Protein AF-A0A919TYB8-F1 (afdb_monomer_lite)

Secondary structure (DSSP, 8-state):
-HHHHHHHHHHHHHHHHHHTGGGG---S--HHHHHHTTTEEE-TTS-EEEE--GGGG----TTTTSTTGGGS-TT---HHHHHHHHHHHHHHHHHHHHHHHHHHHHTS---

InterPro domains:
  IPR025937 PDGLE domain [PF13190] (4-107)

Foldseek 3Di:
DVPVVVVVVVLVVQLCCQQPVVVVDDPDDDPVRVQQCPQFDADPVRDTPDGDGNVVVDDDDPCCVPCCPPCFGPPDPPRSRGNSVSSNVVSVVVCCVVVVVVVVVVPDDDD

Sequence (111 aa):
MKRKWFWFAGLFVALVLAGVVSNFASSSPDGLDAAARQGCTFNADDEITGGTCMAQQEKGHQLGGSPLADYGIKGIDNPYLSTGLAGVAGVLLTFAIGGGLFWVARRRTPA

pLDDT: mean 90.13, std 6.76, range [59.09, 97.94]

Structure (mmCIF, N/CA/C/O backbone):
data_AF-A0A919TYB8-F1
#
_entry.id   AF-A0A919TYB8-F1
#
loop_
_atom_site.group_PDB
_atom_site.id
_atom_site.type_symbol
_atom_site.label_atom_id
_atom_site.label_alt_id
_atom_site.label_comp_id
_atom_site.label_asym_id
_atom_site.label_entity_id
_atom_site.label_seq_id
_atom_site.pdbx_PDB_ins_code
_atom_site.Cartn_x
_atom_site.Cartn_y
_atom_site.Cartn_z
_atom_site.occupancy
_atom_site.B_iso_or_equiv
_atom_site.auth_seq_id
_atom_site.auth_comp_id
_atom_site.auth_asym_id
_atom_site.auth_atom_id
_atom_site.pdbx_PDB_model_num
ATOM 1 N N . MET A 1 1 ? -18.320 15.531 22.982 1.00 59.09 1 MET A N 1
ATOM 2 C CA . MET A 1 1 ? -18.308 15.552 21.498 1.00 59.09 1 MET A CA 1
ATOM 3 C C . MET A 1 1 ? -16.903 15.523 20.879 1.00 59.09 1 MET A C 1
ATOM 5 O O . MET A 1 1 ? -16.741 14.865 19.862 1.00 59.09 1 MET A O 1
ATOM 9 N N . LYS A 1 2 ? -15.863 16.105 21.504 1.00 74.12 2 LYS A N 1
ATOM 10 C CA . LYS A 1 2 ? -14.503 16.175 20.919 1.00 74.12 2 LYS A CA 1
ATOM 11 C C . LYS A 1 2 ? -13.782 14.827 20.693 1.00 74.12 2 LYS A C 1
ATOM 13 O O . LYS A 1 2 ? -13.091 14.675 19.697 1.00 74.12 2 LYS A O 1
ATOM 18 N N . ARG A 1 3 ? -13.980 13.818 21.5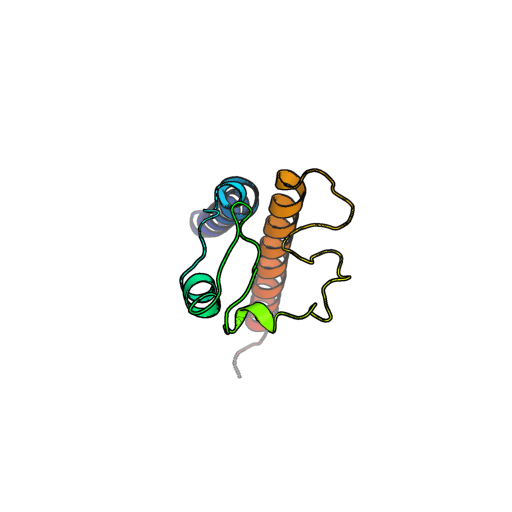59 1.00 80.81 3 ARG A N 1
ATOM 19 C CA . ARG A 1 3 ? -13.302 12.505 21.422 1.00 80.81 3 ARG A CA 1
ATOM 20 C C . ARG A 1 3 ? -13.785 11.667 20.236 1.00 80.81 3 ARG A C 1
ATOM 22 O O . ARG A 1 3 ? -12.960 11.091 19.548 1.00 80.81 3 ARG A O 1
ATOM 29 N N . LYS A 1 4 ? -15.100 11.588 19.990 1.00 85.81 4 LYS A N 1
ATOM 30 C CA . LYS A 1 4 ? -15.641 10.824 18.846 1.00 85.81 4 LYS A CA 1
ATOM 31 C C . LYS A 1 4 ? -15.251 11.472 17.517 1.00 85.81 4 LYS A C 1
ATOM 33 O O . LYS A 1 4 ? -14.888 10.768 16.587 1.00 85.81 4 LYS A O 1
ATOM 38 N N . TRP A 1 5 ? -15.263 12.805 17.472 1.00 92.88 5 TRP A N 1
ATOM 39 C CA . TRP A 1 5 ? -14.840 13.572 16.303 1.00 92.88 5 TRP A CA 1
ATOM 40 C C . TRP A 1 5 ? -13.406 13.253 15.875 1.00 92.88 5 TRP A C 1
ATOM 42 O O . TRP A 1 5 ? -13.170 13.040 14.696 1.00 92.88 5 TRP A O 1
ATOM 52 N N . PHE A 1 6 ? -12.469 13.155 16.823 1.00 92.00 6 PHE A N 1
ATOM 53 C CA . PHE A 1 6 ? -11.078 12.804 16.521 1.00 92.00 6 PHE A CA 1
ATOM 54 C C . PHE A 1 6 ? -10.956 11.460 15.786 1.00 92.00 6 PHE A C 1
ATOM 56 O O . PHE A 1 6 ? -10.270 11.377 14.773 1.00 92.00 6 PHE A O 1
ATOM 63 N N . TRP A 1 7 ? -11.677 10.432 16.246 1.00 91.69 7 TRP A N 1
ATOM 64 C CA . TRP A 1 7 ? -11.677 9.116 15.601 1.00 91.69 7 TRP A CA 1
ATOM 65 C C . TRP A 1 7 ? -12.265 9.154 14.191 1.00 91.69 7 TRP A C 1
ATOM 67 O O . TRP A 1 7 ? -11.673 8.593 13.275 1.00 91.69 7 TRP A O 1
ATOM 77 N N . PHE A 1 8 ? -13.398 9.835 14.001 1.00 94.00 8 PHE A N 1
ATOM 78 C CA . PHE A 1 8 ? -14.015 9.949 12.678 1.00 94.00 8 PHE A CA 1
ATOM 79 C C . PHE A 1 8 ? -13.175 10.784 11.713 1.00 94.00 8 PHE A C 1
ATOM 81 O O . PHE A 1 8 ? -13.034 10.401 10.558 1.00 94.00 8 PHE A O 1
ATOM 88 N N . ALA A 1 9 ? -12.579 11.882 12.180 1.00 95.75 9 ALA A N 1
ATOM 89 C CA . ALA A 1 9 ? -11.691 12.708 11.372 1.00 95.75 9 ALA A CA 1
ATOM 90 C C . ALA A 1 9 ? -10.430 11.933 10.962 1.00 95.75 9 ALA A C 1
ATOM 92 O O . ALA A 1 9 ? -10.071 11.937 9.790 1.00 95.75 9 ALA A O 1
ATOM 93 N N . GLY A 1 10 ? -9.797 11.216 11.898 1.00 95.00 10 GLY A N 1
ATOM 94 C CA . GLY A 1 10 ? -8.635 10.377 11.603 1.00 95.00 10 GLY A CA 1
ATOM 95 C C . GLY A 1 10 ? -8.955 9.250 10.619 1.00 95.00 10 GLY A C 1
ATOM 96 O O . GLY A 1 10 ? -8.218 9.058 9.656 1.00 95.00 10 GLY A O 1
ATOM 97 N N . LEU A 1 11 ? -10.084 8.555 10.809 1.00 96.38 11 LEU A N 1
ATOM 98 C CA . LEU A 1 11 ? -10.546 7.530 9.868 1.00 96.38 11 LEU A CA 1
ATOM 99 C C . LEU A 1 11 ? -10.821 8.127 8.484 1.00 96.38 11 LEU A C 1
ATOM 101 O O . LEU A 1 11 ? -10.407 7.554 7.484 1.00 96.38 11 LEU A O 1
ATOM 105 N N . PHE A 1 12 ? -11.483 9.282 8.415 1.00 97.38 12 PHE A N 1
ATOM 106 C CA . PHE A 1 12 ? -11.758 9.951 7.147 1.00 97.38 12 PHE A CA 1
ATOM 107 C C . PHE A 1 12 ? -10.466 10.315 6.406 1.00 97.38 12 PHE A C 1
ATOM 109 O O . PHE A 1 12 ? -10.331 9.994 5.229 1.00 97.38 12 PHE A O 1
ATOM 116 N N . VAL A 1 13 ? -9.488 10.907 7.100 1.00 97.81 13 VAL A N 1
ATOM 117 C CA . VAL A 1 13 ? -8.172 11.212 6.516 1.00 97.81 13 VAL A CA 1
ATOM 118 C C . VAL A 1 13 ? -7.487 9.939 6.017 1.00 97.81 13 VAL A C 1
ATOM 120 O O . VAL A 1 13 ? -6.989 9.925 4.896 1.00 97.81 13 VAL A O 1
ATOM 123 N N . ALA A 1 14 ? -7.510 8.854 6.796 1.00 97.38 14 ALA A N 1
ATOM 124 C CA . ALA A 1 14 ? -6.934 7.577 6.382 1.00 97.38 14 ALA A CA 1
ATOM 125 C C . ALA A 1 14 ? -7.604 7.015 5.115 1.00 97.38 14 ALA A C 1
ATOM 127 O O . ALA A 1 14 ? -6.909 6.548 4.217 1.00 97.38 14 ALA A O 1
ATOM 128 N N . LEU A 1 15 ? -8.933 7.104 5.009 1.00 97.56 15 LEU A N 1
ATOM 129 C CA . LEU A 1 15 ? -9.678 6.666 3.825 1.00 97.56 15 LEU A CA 1
ATOM 130 C C . LEU A 1 15 ? -9.349 7.508 2.588 1.00 97.56 15 LEU A C 1
ATOM 132 O O . LEU A 1 15 ? -9.179 6.951 1.507 1.00 97.56 15 LEU A O 1
ATOM 136 N N . VAL A 1 16 ? -9.220 8.830 2.735 1.00 97.44 16 VAL A N 1
ATOM 137 C CA . VAL A 1 16 ? -8.825 9.718 1.630 1.00 97.44 16 VAL A CA 1
ATOM 138 C C . VAL A 1 16 ? -7.399 9.413 1.170 1.00 97.44 16 VAL A C 1
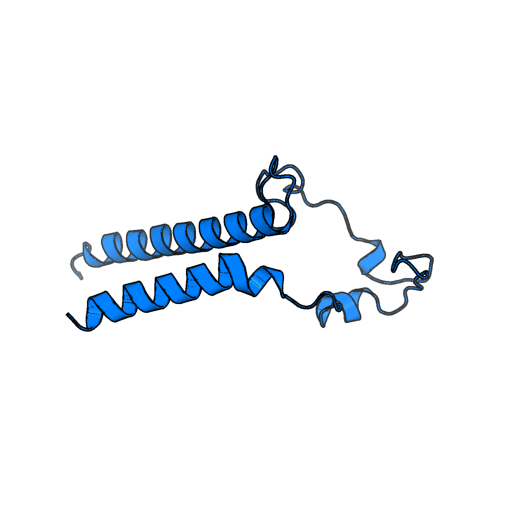ATOM 140 O O . VAL A 1 16 ? -7.147 9.317 -0.031 1.00 97.44 16 VAL A O 1
ATOM 143 N N . LEU A 1 17 ? -6.471 9.213 2.109 1.00 96.75 17 LEU A N 1
ATOM 144 C CA . LEU A 1 17 ? -5.094 8.853 1.780 1.00 96.75 17 LEU A CA 1
ATOM 145 C C . LEU A 1 17 ? -5.022 7.502 1.056 1.00 96.75 17 LEU A C 1
ATOM 147 O O . LEU A 1 17 ? -4.373 7.404 0.020 1.00 96.75 17 LEU A O 1
ATOM 151 N N . ALA A 1 18 ? -5.722 6.487 1.567 1.00 95.31 18 ALA A N 1
ATOM 152 C CA . ALA A 1 18 ? -5.696 5.137 1.013 1.00 95.31 18 ALA A CA 1
ATOM 153 C C . ALA A 1 18 ? -6.428 5.012 -0.331 1.00 95.31 18 ALA A C 1
ATOM 155 O O . ALA A 1 18 ? -5.968 4.277 -1.199 1.00 95.31 18 ALA A O 1
ATOM 156 N N . GLY A 1 19 ? -7.558 5.703 -0.500 1.00 94.00 19 GLY A N 1
ATOM 157 C CA . GLY A 1 19 ? -8.395 5.587 -1.694 1.00 94.00 19 GLY A CA 1
ATOM 158 C C . GLY A 1 19 ? -8.018 6.535 -2.830 1.00 94.00 19 GLY A C 1
ATOM 159 O O . GLY A 1 19 ? -8.254 6.213 -3.991 1.00 94.00 19 GLY A O 1
ATOM 160 N N . VAL A 1 20 ? -7.462 7.708 -2.513 1.00 94.31 20 VAL A N 1
ATOM 161 C CA . VAL A 1 20 ? -7.227 8.774 -3.500 1.00 94.31 20 VAL A CA 1
ATOM 162 C C . VAL A 1 20 ? -5.750 9.115 -3.607 1.00 94.31 20 VAL A C 1
ATOM 164 O O . VAL A 1 20 ? -5.188 9.012 -4.690 1.00 94.31 20 VAL A O 1
ATOM 167 N N . VAL A 1 21 ? -5.114 9.518 -2.504 1.00 94.38 21 VAL A N 1
ATOM 168 C CA . VAL A 1 21 ? -3.743 10.060 -2.547 1.00 94.38 21 VAL A CA 1
ATOM 169 C C . VAL A 1 21 ? -2.714 8.990 -2.922 1.00 94.38 21 VAL A C 1
ATOM 171 O O . VAL A 1 21 ? -1.753 9.292 -3.622 1.00 94.38 21 VAL A O 1
ATOM 174 N N . SER A 1 22 ? -2.945 7.737 -2.529 1.00 91.88 22 SER A N 1
ATOM 175 C CA . SER A 1 22 ? -2.114 6.574 -2.875 1.00 91.88 22 SER A CA 1
ATOM 176 C C . SER A 1 22 ? -1.914 6.379 -4.382 1.00 91.88 22 SER A C 1
ATOM 178 O O . SER A 1 22 ? -0.842 5.955 -4.799 1.00 91.88 22 SER A O 1
ATOM 180 N N . ASN A 1 23 ? -2.896 6.750 -5.207 1.00 90.00 23 ASN A N 1
ATOM 181 C CA . ASN A 1 23 ? -2.809 6.657 -6.667 1.00 90.00 23 ASN A CA 1
ATOM 182 C C . ASN A 1 23 ? -1.754 7.587 -7.284 1.00 90.00 23 ASN A C 1
ATOM 184 O O . ASN A 1 23 ? -1.393 7.422 -8.445 1.00 90.00 23 ASN A O 1
ATOM 188 N N . PHE A 1 24 ? -1.272 8.563 -6.514 1.00 92.00 24 PHE A N 1
ATOM 189 C CA . PHE A 1 24 ? -0.215 9.492 -6.904 1.00 92.00 24 PHE A CA 1
ATOM 190 C C . PHE A 1 24 ? 1.134 9.134 -6.264 1.00 92.00 24 PHE A C 1
ATOM 192 O O . PHE A 1 24 ? 2.028 9.979 -6.199 1.00 92.00 24 PHE A O 1
ATOM 199 N N . ALA A 1 25 ? 1.283 7.908 -5.749 1.00 88.62 25 ALA A N 1
ATOM 200 C CA . ALA A 1 25 ? 2.565 7.413 -5.266 1.00 88.62 25 ALA A CA 1
ATOM 201 C C . ALA A 1 25 ? 3.612 7.412 -6.394 1.00 88.62 25 ALA A C 1
ATOM 203 O O . ALA A 1 25 ? 3.288 7.213 -7.565 1.00 88.62 25 ALA A O 1
ATOM 204 N N . SER A 1 26 ? 4.873 7.666 -6.031 1.00 89.12 26 SER A N 1
ATOM 205 C CA . SER A 1 26 ? 5.973 7.721 -6.996 1.00 89.12 26 SER A CA 1
ATOM 206 C C . SER A 1 26 ? 6.162 6.372 -7.685 1.00 89.12 26 SER A C 1
ATOM 208 O O . SER A 1 26 ? 6.176 5.341 -7.020 1.00 89.12 26 SER A O 1
ATOM 210 N N . SER A 1 27 ? 6.378 6.397 -8.998 1.00 86.00 27 SER A N 1
ATOM 211 C CA . SER A 1 27 ? 6.749 5.221 -9.792 1.00 86.00 27 SER A CA 1
ATOM 212 C C . SER A 1 27 ? 8.255 4.936 -9.783 1.00 86.00 27 SER A C 1
ATOM 214 O O . SER A 1 27 ? 8.703 3.990 -10.421 1.00 86.00 27 SER A O 1
ATOM 216 N N . SER A 1 28 ? 9.060 5.775 -9.123 1.00 89.06 28 SER A N 1
ATOM 217 C CA . SER A 1 28 ? 10.503 5.553 -8.992 1.00 89.06 28 SER A CA 1
ATOM 218 C C . SER A 1 28 ? 10.796 4.359 -8.076 1.00 89.06 28 SER A C 1
ATOM 220 O O . SER A 1 28 ? 10.131 4.259 -7.041 1.00 89.06 28 SER A O 1
ATOM 222 N N . PRO A 1 29 ? 11.827 3.542 -8.365 1.00 89.19 29 PRO A N 1
ATOM 223 C CA . PRO A 1 29 ? 12.222 2.446 -7.488 1.00 89.19 29 PRO A CA 1
ATOM 224 C C . PRO A 1 29 ? 12.540 2.979 -6.092 1.00 89.19 29 PRO A C 1
ATOM 226 O O . PRO A 1 29 ? 13.214 4.005 -5.937 1.00 89.19 29 PRO A O 1
ATOM 229 N N . ASP A 1 30 ? 12.025 2.293 -5.079 1.00 91.25 30 ASP A N 1
ATOM 230 C CA . ASP A 1 30 ? 12.322 2.627 -3.697 1.00 91.25 30 ASP A CA 1
ATOM 231 C C . ASP A 1 30 ? 13.748 2.178 -3.320 1.00 91.25 30 ASP A C 1
ATOM 233 O O . ASP A 1 30 ? 14.513 1.664 -4.140 1.00 91.25 30 ASP A O 1
ATOM 237 N N . GLY A 1 31 ? 14.155 2.407 -2.070 1.00 93.69 31 GLY A N 1
ATOM 238 C CA . GLY A 1 31 ? 15.505 2.042 -1.635 1.00 93.69 31 GLY A CA 1
ATOM 239 C C . GLY A 1 31 ? 15.780 0.536 -1.700 1.00 93.69 31 GLY A C 1
ATOM 240 O O . GLY A 1 31 ? 16.924 0.140 -1.935 1.00 93.69 31 GLY A O 1
ATOM 241 N N . LEU A 1 32 ? 14.752 -0.295 -1.502 1.00 92.00 32 LEU A N 1
ATOM 242 C CA . LEU A 1 32 ? 14.885 -1.745 -1.547 1.00 92.00 32 LEU A CA 1
ATOM 243 C C . LEU A 1 32 ? 14.994 -2.224 -2.994 1.00 92.00 32 LEU A C 1
ATOM 245 O O . LEU A 1 32 ? 15.921 -2.967 -3.306 1.00 92.00 32 LEU A O 1
ATOM 249 N N . ASP A 1 33 ? 14.120 -1.747 -3.874 1.00 90.38 33 ASP A N 1
ATOM 250 C CA . ASP A 1 33 ? 14.138 -2.050 -5.302 1.00 90.38 33 ASP A CA 1
ATOM 251 C C . ASP A 1 33 ? 15.436 -1.568 -5.944 1.00 90.38 33 ASP A C 1
ATOM 253 O O . ASP A 1 33 ? 16.087 -2.312 -6.679 1.00 90.38 33 ASP A O 1
ATOM 257 N N . ALA A 1 34 ? 15.882 -0.352 -5.617 1.00 92.50 34 ALA A N 1
ATOM 258 C CA . ALA A 1 34 ? 17.147 0.176 -6.108 1.00 92.50 34 ALA A CA 1
ATOM 259 C C . ALA A 1 34 ? 18.327 -0.715 -5.695 1.00 92.50 34 ALA A C 1
ATOM 261 O O . ALA A 1 34 ? 19.184 -1.006 -6.528 1.00 92.50 34 ALA A O 1
ATOM 262 N N . ALA A 1 35 ? 18.364 -1.184 -4.442 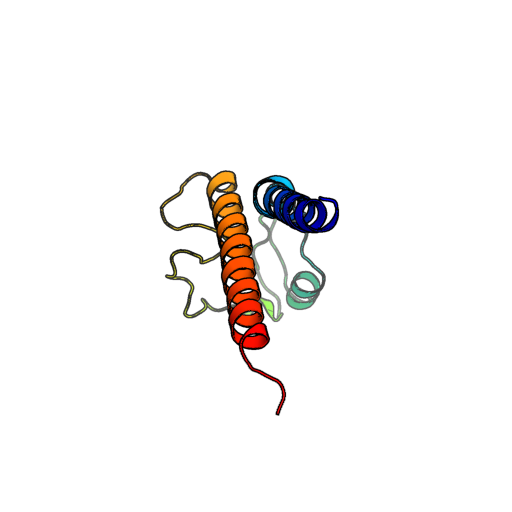1.00 94.44 35 ALA A N 1
ATOM 263 C CA . ALA A 1 35 ? 19.386 -2.115 -3.970 1.00 94.44 35 ALA A CA 1
ATOM 264 C C . ALA A 1 35 ? 19.268 -3.495 -4.641 1.00 94.44 35 ALA A C 1
ATOM 266 O O . ALA A 1 35 ? 20.277 -4.065 -5.053 1.00 94.44 35 ALA A O 1
ATOM 267 N N . ALA A 1 36 ? 18.049 -4.013 -4.811 1.00 93.81 36 ALA A N 1
ATOM 268 C CA . ALA A 1 36 ? 17.790 -5.308 -5.439 1.00 93.81 36 ALA A CA 1
ATOM 269 C C . ALA A 1 36 ? 18.195 -5.342 -6.922 1.00 93.81 36 ALA A C 1
ATOM 271 O O . ALA A 1 36 ? 18.586 -6.396 -7.433 1.00 93.81 36 ALA A O 1
ATOM 272 N N . ARG A 1 37 ? 18.137 -4.187 -7.595 1.00 93.25 37 ARG A N 1
ATOM 273 C CA . ARG A 1 37 ? 18.520 -3.988 -8.998 1.00 93.25 37 ARG A CA 1
ATOM 274 C C . ARG A 1 37 ? 20.017 -3.718 -9.209 1.00 93.25 37 ARG A C 1
ATOM 276 O O . ARG A 1 37 ? 20.474 -3.719 -10.353 1.00 93.25 37 ARG A O 1
ATOM 283 N N . GLN A 1 38 ? 20.810 -3.511 -8.151 1.00 93.56 38 GLN A N 1
ATOM 284 C CA . GLN A 1 38 ? 22.255 -3.277 -8.285 1.00 93.56 38 GLN A CA 1
ATOM 285 C C . GLN A 1 38 ? 22.956 -4.468 -8.949 1.00 93.56 38 GLN A C 1
ATOM 287 O O . GLN A 1 38 ? 22.837 -5.603 -8.496 1.00 93.56 38 GLN A O 1
ATOM 292 N N . GLY A 1 39 ? 23.716 -4.199 -10.015 1.00 90.44 39 GLY A N 1
ATOM 293 C CA . GLY A 1 39 ? 24.426 -5.228 -10.784 1.00 90.44 39 GLY A CA 1
ATOM 294 C C . GLY A 1 39 ? 23.626 -5.832 -11.943 1.00 90.44 39 GLY A C 1
ATOM 295 O O . GLY A 1 39 ? 24.175 -6.658 -12.671 1.00 90.44 39 GLY A O 1
ATOM 296 N N . CYS A 1 40 ? 22.371 -5.412 -12.147 1.00 93.88 40 CYS A N 1
ATOM 297 C CA . CYS A 1 40 ? 21.584 -5.739 -13.336 1.00 93.88 40 CYS A CA 1
ATOM 298 C C . CYS A 1 40 ? 21.691 -4.662 -14.420 1.00 93.88 40 CYS A C 1
ATOM 300 O O . CYS A 1 40 ? 21.928 -3.487 -14.137 1.00 93.88 40 CYS A O 1
ATOM 302 N N . THR A 1 41 ? 21.500 -5.076 -15.671 1.00 91.62 41 THR A N 1
ATOM 303 C CA . THR A 1 41 ? 21.372 -4.177 -16.822 1.00 91.62 41 THR A CA 1
ATOM 304 C C . THR A 1 41 ? 19.918 -4.128 -17.273 1.00 91.62 41 THR A C 1
ATOM 306 O O . THR A 1 41 ? 19.265 -5.169 -17.349 1.00 91.62 41 THR A O 1
ATOM 309 N N . PHE A 1 42 ? 19.423 -2.935 -17.595 1.00 91.56 42 PHE A N 1
ATOM 310 C CA . PHE A 1 42 ? 18.030 -2.695 -17.982 1.00 91.56 42 PHE A CA 1
ATOM 311 C C . PHE A 1 42 ? 17.942 -2.189 -19.426 1.00 91.56 42 PHE A C 1
ATOM 313 O O . PHE A 1 42 ? 18.876 -1.543 -19.908 1.00 91.56 42 PHE A O 1
ATOM 320 N N . ASN A 1 43 ? 16.853 -2.508 -20.128 1.00 90.56 43 ASN A N 1
ATOM 321 C CA . ASN A 1 43 ? 16.530 -1.892 -21.422 1.00 90.56 43 ASN A CA 1
ATOM 322 C C . ASN A 1 43 ? 15.810 -0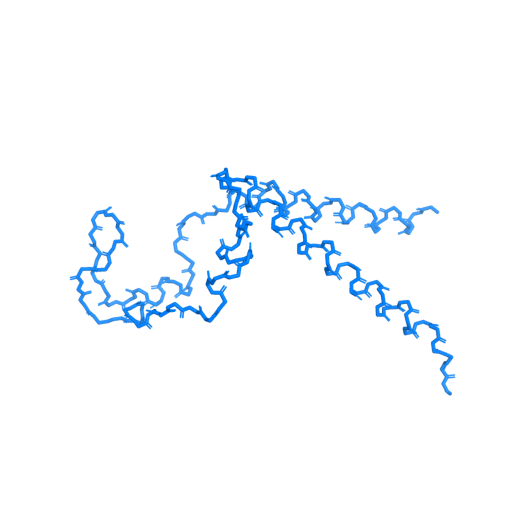.538 -21.231 1.00 90.56 43 ASN A C 1
ATOM 324 O O . ASN A 1 43 ? 15.694 -0.028 -20.118 1.00 90.56 43 ASN A O 1
ATOM 328 N N . ALA A 1 44 ? 15.340 0.061 -22.330 1.00 88.44 44 ALA A N 1
ATOM 329 C CA . ALA A 1 44 ? 14.568 1.306 -22.296 1.00 88.44 44 ALA A CA 1
ATOM 330 C C . ALA A 1 44 ? 13.190 1.159 -21.616 1.00 88.44 44 ALA A C 1
ATOM 332 O O . ALA A 1 44 ? 12.624 2.162 -21.191 1.00 88.44 44 ALA A O 1
ATOM 333 N N . ASP A 1 45 ? 12.694 -0.075 -21.496 1.00 85.81 45 ASP A N 1
ATOM 334 C CA . ASP A 1 45 ? 11.400 -0.436 -20.907 1.00 85.81 45 ASP A CA 1
ATOM 335 C C . ASP A 1 45 ? 11.530 -0.927 -19.448 1.00 85.81 45 ASP A C 1
ATOM 337 O O . ASP A 1 45 ? 10.568 -1.423 -18.869 1.00 85.81 45 ASP A O 1
ATOM 341 N N . ASP A 1 46 ? 12.712 -0.761 -18.839 1.00 85.94 46 ASP A N 1
ATOM 342 C CA . ASP A 1 46 ? 13.022 -1.109 -17.444 1.00 85.94 46 ASP A CA 1
ATOM 343 C C . ASP A 1 46 ? 12.980 -2.624 -17.126 1.00 85.94 46 ASP A C 1
ATOM 345 O O . ASP A 1 46 ? 12.865 -3.044 -15.973 1.00 85.94 46 ASP A O 1
ATOM 349 N N . GLU A 1 47 ? 13.149 -3.467 -18.149 1.00 87.38 47 GLU A N 1
ATOM 350 C CA . GLU A 1 47 ? 13.269 -4.921 -18.017 1.00 87.38 47 GLU A CA 1
ATOM 351 C C . GLU A 1 47 ? 14.732 -5.366 -17.884 1.00 87.38 47 GLU A C 1
ATOM 353 O O . GLU A 1 47 ? 15.638 -4.830 -18.531 1.00 87.38 47 GLU A O 1
ATOM 358 N N . ILE A 1 48 ? 14.968 -6.403 -17.075 1.00 89.56 48 ILE A N 1
ATOM 359 C CA . ILE A 1 48 ? 16.307 -6.956 -16.837 1.00 89.56 48 ILE A CA 1
ATOM 360 C C . ILE A 1 48 ? 16.793 -7.708 -18.085 1.00 89.56 48 ILE A C 1
ATOM 362 O O . ILE A 1 48 ? 16.267 -8.759 -18.442 1.00 89.56 48 ILE A O 1
ATOM 366 N N . THR A 1 49 ? 17.856 -7.206 -18.712 1.00 89.88 49 THR A N 1
ATOM 367 C CA . THR A 1 49 ? 18.482 -7.792 -19.915 1.00 89.88 49 THR A CA 1
ATOM 368 C C . THR A 1 49 ? 19.755 -8.584 -19.626 1.00 89.88 49 THR A C 1
ATOM 370 O O . THR A 1 49 ? 20.255 -9.294 -20.498 1.00 89.88 49 THR A O 1
ATOM 373 N N . GLY A 1 50 ? 20.305 -8.471 -18.417 1.00 88.12 50 GLY A N 1
ATOM 374 C CA . GLY A 1 50 ? 21.570 -9.102 -18.058 1.00 88.12 50 GLY A CA 1
ATOM 375 C C . GLY A 1 50 ? 22.091 -8.682 -16.687 1.00 88.12 50 GLY A C 1
ATOM 376 O O . GLY A 1 50 ? 21.390 -8.050 -15.894 1.00 88.12 50 GLY A O 1
ATOM 377 N N . GLY A 1 51 ? 23.340 -9.058 -16.408 1.00 89.81 51 GLY A N 1
ATOM 378 C CA . GLY A 1 51 ? 24.000 -8.829 -15.122 1.00 89.81 51 GLY A CA 1
ATOM 379 C C . GLY A 1 51 ? 23.690 -9.902 -14.077 1.00 89.81 51 GLY A C 1
ATOM 380 O O . GLY A 1 51 ? 23.130 -10.950 -14.392 1.00 89.81 51 GLY A O 1
ATOM 381 N N . THR A 1 52 ? 24.084 -9.644 -12.832 1.00 90.44 52 THR A N 1
ATOM 382 C CA . THR A 1 52 ? 23.804 -10.508 -11.676 1.00 90.44 52 THR A CA 1
ATOM 383 C C . THR A 1 52 ? 23.301 -9.635 -10.536 1.00 90.44 52 THR A C 1
ATOM 385 O O . THR A 1 52 ? 24.077 -8.869 -9.964 1.00 90.44 52 THR A O 1
ATOM 388 N N . CYS A 1 53 ? 22.014 -9.738 -10.210 1.00 92.38 53 CYS A N 1
ATOM 389 C CA . CYS A 1 53 ? 21.399 -9.001 -9.107 1.00 92.38 53 CYS A CA 1
ATOM 390 C C . CYS A 1 53 ? 20.292 -9.820 -8.432 1.00 92.38 53 CYS A C 1
ATOM 392 O O . CYS A 1 53 ? 19.878 -10.864 -8.941 1.00 92.38 53 CYS A O 1
ATOM 394 N N . MET A 1 54 ? 19.796 -9.336 -7.290 1.00 91.19 54 MET A N 1
ATOM 395 C CA . MET A 1 54 ? 18.762 -10.029 -6.513 1.00 91.19 54 MET A CA 1
ATOM 396 C C . MET A 1 54 ? 17.418 -10.075 -7.250 1.00 91.19 54 MET A C 1
ATOM 398 O O . MET A 1 54 ? 16.710 -11.074 -7.159 1.00 91.19 54 MET A O 1
ATOM 402 N N . ALA A 1 55 ? 17.089 -9.033 -8.022 1.00 89.50 55 ALA A N 1
ATOM 403 C CA . ALA A 1 55 ? 15.820 -8.944 -8.745 1.00 89.50 55 ALA A CA 1
ATOM 404 C C . ALA A 1 55 ? 15.610 -10.083 -9.769 1.00 89.50 55 ALA A C 1
ATOM 406 O O . ALA A 1 55 ? 14.478 -10.464 -10.037 1.00 89.50 55 ALA A O 1
ATOM 407 N N . GLN A 1 56 ? 16.675 -10.718 -10.280 1.00 88.94 56 GLN A N 1
ATOM 408 C CA . GLN A 1 56 ? 16.549 -11.883 -11.176 1.00 88.94 56 GLN A CA 1
ATOM 409 C C . GLN A 1 56 ? 15.943 -13.120 -10.503 1.00 88.94 56 GLN A C 1
ATOM 411 O O . GLN A 1 56 ? 15.486 -14.040 -11.179 1.00 88.94 56 GLN A O 1
ATOM 416 N N . GLN A 1 57 ? 15.988 -13.182 -9.174 1.00 87.44 57 GLN A N 1
ATOM 417 C CA . GLN A 1 57 ? 15.455 -14.296 -8.398 1.00 87.44 57 GLN A CA 1
ATOM 418 C C . GLN A 1 57 ? 14.021 -14.049 -7.929 1.00 87.44 57 GLN A C 1
ATOM 420 O O . GLN A 1 57 ? 13.501 -14.857 -7.153 1.00 87.44 57 GLN A O 1
ATOM 425 N N . GLU A 1 58 ? 13.379 -12.973 -8.390 1.00 85.25 58 GLU A N 1
ATOM 426 C CA . GLU A 1 58 ? 11.968 -12.737 -8.128 1.00 85.25 58 GLU A CA 1
ATOM 427 C C . GLU A 1 58 ? 11.136 -13.918 -8.650 1.00 85.25 58 GLU A C 1
ATOM 429 O O . GLU A 1 58 ? 11.306 -14.412 -9.767 1.00 85.25 58 GLU A O 1
ATOM 434 N N . LYS A 1 59 ? 10.253 -14.428 -7.795 1.00 84.12 59 LYS A N 1
ATOM 435 C CA . LYS A 1 59 ? 9.347 -15.531 -8.108 1.00 84.12 59 LYS A CA 1
ATOM 436 C C . LYS A 1 59 ? 7.942 -15.111 -7.741 1.00 84.12 59 LYS A C 1
ATOM 438 O O . LYS A 1 59 ? 7.741 -14.432 -6.736 1.00 84.12 59 LYS A O 1
ATOM 443 N N . GLY A 1 60 ? 6.968 -15.616 -8.492 1.00 82.94 60 GLY A N 1
ATOM 444 C CA . GLY A 1 60 ? 5.566 -15.455 -8.138 1.00 82.94 60 GLY A CA 1
ATOM 445 C C . GLY A 1 60 ? 5.305 -15.926 -6.704 1.00 82.94 60 GLY A C 1
ATOM 446 O O . GLY A 1 60 ? 5.610 -17.062 -6.335 1.00 82.94 60 GLY A O 1
ATOM 447 N N . HIS A 1 61 ? 4.745 -15.043 -5.885 1.00 85.00 61 HIS A N 1
ATOM 448 C CA . HIS A 1 61 ? 4.300 -15.385 -4.539 1.00 85.00 61 HIS A CA 1
ATOM 449 C C . HIS A 1 61 ? 3.055 -16.288 -4.557 1.00 85.00 61 HIS A C 1
ATOM 451 O O . HIS A 1 61 ? 2.224 -16.219 -5.464 1.00 85.00 61 HIS A O 1
ATOM 457 N N . GLN A 1 62 ? 2.880 -17.101 -3.508 1.00 87.38 62 GLN A N 1
ATOM 458 C CA . GLN A 1 62 ? 1.749 -18.038 -3.370 1.00 87.38 62 GLN A CA 1
ATOM 459 C C . GLN A 1 62 ? 0.374 -17.350 -3.388 1.00 87.38 62 GLN A C 1
ATOM 461 O O . GLN A 1 62 ? -0.634 -17.978 -3.698 1.00 87.38 62 GLN A O 1
ATOM 466 N N . LEU A 1 63 ? 0.333 -16.057 -3.062 1.00 86.25 63 LEU A N 1
ATOM 467 C CA . LEU A 1 63 ? -0.883 -15.251 -3.049 1.00 86.25 63 LEU A CA 1
ATOM 468 C C . LEU A 1 63 ? -1.120 -14.491 -4.360 1.00 86.25 63 LEU A C 1
ATOM 470 O O . LEU A 1 63 ? -2.078 -13.734 -4.426 1.00 86.25 63 LEU A O 1
ATOM 474 N N . GLY A 1 64 ? -0.340 -14.726 -5.420 1.00 84.88 64 GLY A N 1
ATOM 475 C CA . GLY A 1 64 ? -0.530 -14.030 -6.703 1.00 84.88 64 GLY A CA 1
ATOM 476 C C . GLY A 1 64 ? -1.866 -14.311 -7.385 1.00 84.88 64 GLY A C 1
ATOM 477 O O . GLY A 1 64 ? -2.342 -13.505 -8.170 1.00 84.88 64 GLY A O 1
ATOM 478 N N . GLY A 1 65 ? -2.525 -15.422 -7.045 1.00 84.38 65 GLY A N 1
ATOM 479 C CA . GLY A 1 65 ? -3.894 -15.704 -7.491 1.00 84.38 65 GLY A CA 1
ATOM 480 C C . GLY A 1 65 ? -4.995 -15.059 -6.637 1.00 84.38 65 GLY A C 1
ATOM 481 O O . GLY A 1 65 ? -6.177 -15.221 -6.955 1.00 84.38 65 GLY A O 1
ATOM 482 N N . SER A 1 66 ? -4.634 -14.387 -5.539 1.00 87.69 66 SER A N 1
ATOM 483 C CA . SER A 1 66 ? -5.567 -13.784 -4.584 1.00 87.69 66 SER A CA 1
ATOM 484 C C . SER A 1 66 ? -6.350 -12.633 -5.218 1.00 87.69 66 SER A C 1
ATOM 486 O O . SER A 1 66 ? -5.808 -11.902 -6.046 1.00 87.69 66 SER A O 1
ATOM 488 N N . PRO A 1 67 ? -7.607 -12.397 -4.800 1.00 87.81 67 PRO A N 1
ATOM 489 C CA . PRO A 1 67 ? -8.363 -11.231 -5.239 1.00 87.81 67 PRO A CA 1
ATOM 490 C C . PRO A 1 67 ? -7.736 -9.891 -4.836 1.00 87.81 67 PRO A C 1
ATOM 492 O O . PRO A 1 67 ? -8.174 -8.888 -5.379 1.00 87.81 67 PRO A O 1
ATOM 495 N N . LEU A 1 68 ? -6.767 -9.874 -3.910 1.00 87.81 68 LEU A N 1
ATOM 496 C CA . LEU A 1 68 ? -6.067 -8.672 -3.435 1.00 87.81 68 LEU A CA 1
ATOM 497 C C . LEU A 1 68 ? -4.566 -8.640 -3.792 1.00 87.81 68 LEU A C 1
ATOM 499 O O . LEU A 1 68 ? -3.787 -7.959 -3.123 1.00 87.81 68 LEU A O 1
ATOM 503 N N . ALA A 1 69 ? -4.138 -9.439 -4.775 1.00 88.25 69 ALA A N 1
ATOM 504 C CA . ALA A 1 69 ? -2.757 -9.418 -5.257 1.00 88.25 69 ALA A CA 1
ATOM 505 C C . ALA A 1 69 ? -2.412 -8.060 -5.894 1.00 88.25 69 ALA A C 1
ATOM 507 O O . ALA A 1 69 ? -3.300 -7.340 -6.354 1.00 88.25 69 ALA A O 1
ATOM 508 N N . ASP A 1 70 ? -1.123 -7.713 -5.886 1.00 86.94 70 ASP A N 1
ATOM 509 C CA . ASP A 1 70 ? -0.583 -6.510 -6.538 1.00 86.94 70 ASP A CA 1
ATOM 510 C C . ASP A 1 70 ? -1.282 -5.204 -6.117 1.00 86.94 70 ASP A C 1
ATOM 512 O O . ASP A 1 70 ? -1.423 -4.266 -6.897 1.00 86.94 70 ASP A O 1
ATOM 516 N N . TYR A 1 71 ? -1.743 -5.151 -4.860 1.00 87.88 71 TYR A N 1
ATOM 517 C CA . TYR A 1 71 ? -2.474 -4.023 -4.270 1.00 87.88 71 TYR A CA 1
ATOM 518 C C . TYR A 1 71 ? -3.801 -3.663 -4.965 1.00 87.88 71 TYR A C 1
ATOM 520 O O . TYR A 1 71 ? -4.356 -2.607 -4.671 1.00 87.88 71 TYR A O 1
ATOM 528 N N . GLY A 1 72 ? -4.340 -4.522 -5.835 1.00 90.12 72 GLY A N 1
ATOM 529 C CA . GLY A 1 72 ? -5.599 -4.300 -6.553 1.00 90.12 72 GLY A CA 1
ATOM 530 C C . GLY A 1 72 ? -6.744 -5.197 -6.083 1.00 90.12 72 GLY A C 1
ATOM 531 O O . GLY A 1 72 ? -6.597 -5.994 -5.167 1.00 90.12 72 GLY A O 1
ATOM 532 N N . ILE A 1 73 ? -7.906 -5.076 -6.726 1.00 91.25 73 ILE A N 1
ATOM 533 C CA . ILE A 1 73 ? -9.041 -5.999 -6.630 1.00 91.25 73 ILE A CA 1
ATOM 534 C C . ILE A 1 73 ? -9.222 -6.710 -7.973 1.00 91.25 73 ILE A C 1
ATOM 536 O O . ILE A 1 73 ? -9.485 -6.085 -9.004 1.00 91.25 73 ILE A O 1
ATOM 540 N N . LYS A 1 74 ? -9.144 -8.042 -7.960 1.00 88.00 74 LYS A N 1
ATOM 541 C CA . LYS A 1 74 ? -9.384 -8.872 -9.146 1.00 88.00 74 LYS A CA 1
ATOM 542 C C . LYS A 1 74 ? -10.782 -8.620 -9.725 1.00 88.00 74 LYS A C 1
ATOM 544 O O . LYS A 1 74 ? -11.780 -8.738 -9.017 1.00 88.00 74 LYS A O 1
ATOM 549 N N . GLY A 1 75 ? -10.842 -8.354 -11.030 1.00 86.50 75 GLY A N 1
ATOM 550 C CA . GLY A 1 75 ? -12.087 -8.089 -11.763 1.00 86.50 75 GLY A CA 1
ATOM 551 C C . GLY A 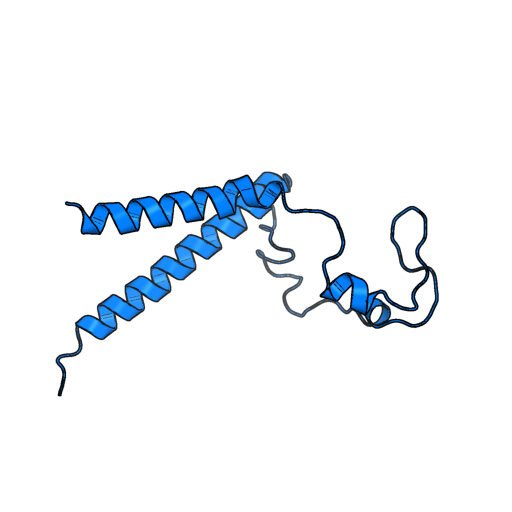1 75 ? -12.459 -6.607 -11.881 1.00 86.50 75 GLY A C 1
ATOM 552 O O . GLY A 1 75 ? -13.527 -6.306 -12.405 1.00 86.50 75 GLY A O 1
ATOM 553 N N . ILE A 1 76 ? -11.604 -5.691 -11.409 1.00 90.06 76 ILE A N 1
ATOM 554 C CA . ILE A 1 76 ? -11.736 -4.250 -11.654 1.00 90.06 76 ILE A CA 1
ATOM 555 C C . ILE A 1 76 ? -10.641 -3.812 -12.627 1.00 90.06 76 ILE A C 1
ATOM 557 O O . ILE A 1 76 ? -9.473 -3.743 -12.252 1.00 90.06 76 ILE A O 1
ATOM 561 N N . ASP A 1 77 ? -11.034 -3.481 -13.858 1.00 89.56 77 ASP A N 1
ATOM 562 C CA . ASP A 1 77 ? -10.094 -3.134 -14.936 1.00 89.56 77 ASP A CA 1
ATOM 563 C C . ASP A 1 77 ? -9.463 -1.746 -14.766 1.00 89.56 77 ASP A C 1
ATOM 565 O O . ASP A 1 77 ? -8.378 -1.486 -15.276 1.00 89.56 77 ASP A O 1
ATOM 569 N N . ASN A 1 78 ? -10.137 -0.831 -14.060 1.00 91.75 78 ASN A N 1
ATOM 570 C CA . ASN A 1 78 ? -9.593 0.497 -13.797 1.00 91.75 78 ASN A CA 1
ATOM 571 C C . ASN A 1 78 ? -8.570 0.416 -12.647 1.00 91.75 78 ASN A C 1
ATOM 573 O O . ASN A 1 78 ? -8.992 0.236 -11.499 1.00 91.75 78 ASN A O 1
ATOM 577 N N . PRO A 1 79 ? -7.261 0.602 -12.911 1.00 88.19 79 PRO A N 1
ATOM 578 C CA . PRO A 1 79 ? -6.217 0.421 -11.904 1.00 88.19 79 PRO A CA 1
ATOM 579 C C . PRO A 1 79 ? -6.374 1.398 -10.736 1.00 88.19 79 PRO A C 1
ATOM 581 O O . PRO A 1 79 ? -6.240 0.999 -9.585 1.00 88.19 79 PRO A O 1
ATOM 584 N N . TYR A 1 80 ? -6.767 2.647 -11.005 1.00 90.25 80 TYR A N 1
ATOM 585 C CA . TYR A 1 80 ? -6.949 3.656 -9.961 1.00 90.25 80 TYR A CA 1
ATOM 586 C C . TYR A 1 80 ? -8.082 3.302 -8.996 1.00 90.25 80 TYR A C 1
ATOM 588 O O . TYR A 1 80 ? -7.980 3.475 -7.779 1.00 90.25 80 TYR A O 1
ATOM 596 N N . LEU A 1 81 ? -9.182 2.787 -9.550 1.00 91.81 81 LEU A N 1
ATOM 597 C CA . LEU A 1 81 ? -10.331 2.363 -8.759 1.00 91.81 81 LEU A CA 1
ATOM 598 C C . LEU A 1 81 ? -10.015 1.077 -7.985 1.00 91.81 81 LEU A C 1
ATOM 600 O O . LEU A 1 81 ? -10.378 0.955 -6.819 1.00 91.81 81 LEU A O 1
ATOM 604 N N . SER A 1 82 ? -9.320 0.143 -8.631 1.00 93.44 82 SER A N 1
ATOM 605 C CA . SER A 1 82 ? -8.908 -1.144 -8.074 1.00 93.44 82 SER A CA 1
ATOM 606 C C . SER A 1 82 ? -8.003 -0.960 -6.850 1.00 93.44 82 SER A C 1
ATOM 608 O O . SER A 1 82 ? -8.349 -1.402 -5.751 1.00 93.44 82 SER A O 1
ATOM 610 N N . THR A 1 83 ? -6.915 -0.201 -7.007 1.00 92.56 83 THR A N 1
ATOM 611 C CA . THR A 1 83 ? -5.958 0.100 -5.934 1.00 92.56 83 THR A CA 1
ATOM 612 C C . THR A 1 83 ? -6.594 0.917 -4.813 1.00 92.56 83 THR A C 1
ATOM 614 O O . THR A 1 83 ? -6.423 0.609 -3.630 1.00 92.56 83 THR A O 1
ATOM 617 N N . GLY A 1 84 ? -7.398 1.927 -5.161 1.00 94.06 84 GLY A N 1
ATOM 618 C CA . GLY A 1 84 ? -8.088 2.750 -4.169 1.00 94.06 84 GLY A CA 1
ATOM 619 C C . GLY A 1 84 ? -9.065 1.945 -3.304 1.00 94.06 84 GLY A C 1
ATOM 620 O O . GLY A 1 84 ? -9.087 2.091 -2.079 1.00 94.06 84 GLY A O 1
ATOM 621 N N . LEU A 1 85 ? -9.852 1.053 -3.915 1.00 94.50 85 LEU A N 1
ATOM 622 C CA . LEU A 1 85 ? -10.790 0.194 -3.189 1.00 94.50 85 LEU A CA 1
ATOM 623 C C . LEU A 1 85 ? -10.074 -0.845 -2.321 1.00 94.50 85 LEU A C 1
ATOM 625 O O . LEU A 1 85 ? -10.504 -1.070 -1.187 1.00 94.50 85 LEU A O 1
ATOM 629 N N . ALA A 1 86 ? -8.977 -1.437 -2.805 1.00 94.75 86 ALA A N 1
ATOM 630 C CA . ALA A 1 86 ? -8.150 -2.341 -2.009 1.00 94.75 86 ALA A CA 1
ATOM 631 C C . ALA A 1 86 ? -7.595 -1.632 -0.760 1.00 94.75 86 ALA A C 1
ATOM 633 O O . ALA A 1 86 ? -7.710 -2.149 0.357 1.00 94.75 86 ALA A O 1
ATOM 634 N N . GLY A 1 87 ? -7.085 -0.405 -0.921 1.00 94.62 87 GLY A N 1
ATOM 635 C CA . GLY A 1 87 ? -6.608 0.429 0.183 1.00 94.62 87 GLY A CA 1
ATOM 636 C C . GLY A 1 87 ? -7.703 0.752 1.205 1.00 94.62 87 GLY A C 1
ATOM 637 O O . GLY A 1 87 ? -7.514 0.555 2.409 1.00 94.62 87 GLY A O 1
ATOM 638 N N . VAL A 1 88 ? -8.879 1.191 0.743 1.00 96.44 88 VAL A N 1
ATOM 639 C CA . VAL A 1 88 ? -10.043 1.467 1.606 1.00 96.44 88 VAL A CA 1
ATOM 640 C C . VAL A 1 88 ? -10.476 0.218 2.377 1.00 96.44 88 VAL A C 1
ATOM 642 O O . VAL A 1 88 ? -10.702 0.292 3.588 1.00 96.44 88 VAL A O 1
ATOM 645 N N . ALA A 1 89 ? -10.551 -0.934 1.708 1.00 95.81 89 ALA A N 1
ATOM 646 C CA . ALA A 1 89 ? -10.897 -2.200 2.345 1.00 95.81 89 ALA A CA 1
ATOM 647 C C . ALA A 1 89 ? -9.893 -2.571 3.449 1.00 95.81 89 ALA A C 1
ATOM 649 O O . ALA A 1 89 ? -10.307 -2.940 4.551 1.00 95.81 89 ALA A O 1
ATOM 650 N N . GLY A 1 90 ? -8.590 -2.397 3.201 1.00 94.94 90 GLY A N 1
ATOM 651 C CA . GLY A 1 90 ? -7.535 -2.629 4.191 1.00 94.94 90 GLY A CA 1
ATOM 652 C C . GLY A 1 90 ? -7.653 -1.735 5.431 1.00 94.94 90 GLY A C 1
ATOM 653 O O . GLY A 1 90 ? -7.555 -2.222 6.563 1.00 94.94 90 GLY A O 1
ATOM 654 N N . VAL A 1 91 ? -7.934 -0.439 5.246 1.00 97.19 91 VAL A N 1
ATOM 655 C CA . VAL A 1 91 ? -8.156 0.505 6.359 1.00 97.19 91 VAL A CA 1
ATOM 656 C C . VAL A 1 91 ? -9.359 0.083 7.201 1.00 97.19 91 VAL A C 1
ATOM 658 O O . VAL A 1 91 ? -9.252 -0.011 8.427 1.00 97.19 91 VAL A O 1
ATOM 661 N N . LEU A 1 92 ? -10.496 -0.209 6.562 1.00 97.19 92 LEU A N 1
ATOM 662 C CA . LEU A 1 92 ? -11.714 -0.622 7.263 1.00 97.19 92 LEU A CA 1
ATOM 663 C C . LEU A 1 92 ? -11.516 -1.937 8.021 1.00 97.19 92 LEU A C 1
ATOM 665 O O . LEU A 1 92 ? -11.926 -2.036 9.178 1.00 97.19 92 LEU A O 1
ATOM 669 N N . LEU A 1 93 ? -10.845 -2.914 7.406 1.00 96.75 93 LEU A N 1
ATOM 670 C CA . LEU A 1 93 ? -10.531 -4.193 8.038 1.00 96.75 93 LEU A CA 1
ATOM 671 C C . LEU A 1 93 ? -9.662 -3.995 9.286 1.00 96.75 93 LEU A C 1
ATOM 673 O O . LEU A 1 93 ? -9.957 -4.548 10.346 1.00 96.75 93 LEU A O 1
ATOM 677 N N . THR A 1 94 ? -8.635 -3.151 9.193 1.00 96.69 94 THR A N 1
ATOM 678 C CA . THR A 1 94 ? -7.729 -2.859 10.313 1.00 96.69 94 THR A CA 1
ATOM 679 C C . THR A 1 94 ? -8.469 -2.175 11.465 1.00 96.69 94 THR A C 1
ATOM 681 O O . THR A 1 94 ? -8.319 -2.568 12.624 1.00 96.69 94 THR A O 1
ATOM 684 N N . PHE A 1 95 ? -9.325 -1.193 11.162 1.00 95.81 95 PHE A N 1
ATOM 685 C CA . PHE A 1 95 ? -10.167 -0.530 12.162 1.00 95.81 95 PHE A CA 1
ATOM 686 C C . PHE A 1 95 ? -11.170 -1.486 12.810 1.00 95.81 95 PHE A C 1
ATOM 688 O O . PHE A 1 95 ? -11.384 -1.413 14.022 1.00 95.81 95 PHE A O 1
ATOM 695 N N . ALA A 1 96 ? -11.767 -2.390 12.032 1.00 96.69 96 ALA A N 1
ATOM 696 C CA . ALA A 1 96 ? -12.694 -3.392 12.542 1.00 96.69 96 ALA A CA 1
ATOM 697 C C . ALA A 1 96 ? -11.994 -4.358 13.507 1.00 96.69 96 ALA A C 1
ATOM 699 O O . ALA A 1 96 ? -12.485 -4.576 14.616 1.00 96.69 96 ALA A O 1
ATOM 700 N N . ILE A 1 97 ? -10.822 -4.880 13.129 1.00 97.94 97 ILE A N 1
ATOM 701 C CA . ILE A 1 97 ? -10.038 -5.791 13.971 1.00 97.94 97 ILE A CA 1
ATOM 702 C C . ILE A 1 97 ? -9.556 -5.068 15.232 1.00 97.94 97 ILE A C 1
ATOM 704 O O . ILE A 1 97 ? -9.828 -5.526 16.340 1.00 97.94 97 ILE A O 1
ATOM 708 N N . GLY A 1 98 ? -8.893 -3.917 15.095 1.00 95.69 98 GLY A N 1
ATOM 709 C CA . GLY A 1 98 ? -8.367 -3.159 16.233 1.00 95.69 98 GLY A CA 1
ATOM 710 C C . GLY A 1 98 ? -9.465 -2.688 17.190 1.00 95.69 98 GLY A C 1
ATOM 711 O O . GLY A 1 98 ? -9.355 -2.855 18.406 1.00 95.69 98 GLY A O 1
ATOM 712 N N . GLY A 1 99 ? -10.566 -2.158 16.651 1.00 93.75 99 GLY A N 1
ATOM 713 C CA . GLY A 1 99 ? -11.733 -1.748 17.431 1.00 93.75 99 GLY A CA 1
ATOM 714 C C . GLY A 1 99 ? -12.425 -2.925 18.121 1.00 93.75 99 GLY A C 1
ATOM 715 O O . GLY A 1 99 ? -12.796 -2.818 19.292 1.00 93.75 99 GLY A O 1
ATOM 716 N N . GLY A 1 100 ? -12.548 -4.062 17.430 1.00 95.06 100 GLY A N 1
ATOM 717 C CA . GLY A 1 100 ? -13.086 -5.304 17.978 1.00 95.06 100 GLY A CA 1
ATOM 718 C C . GLY A 1 100 ? -12.240 -5.839 19.132 1.00 95.06 100 GLY A C 1
ATOM 719 O O . GLY A 1 100 ? -12.768 -6.094 20.215 1.00 95.06 100 GLY A O 1
ATOM 720 N N . LEU A 1 101 ? -10.920 -5.924 18.946 1.00 96.06 101 LEU A N 1
ATOM 721 C CA . LEU A 1 101 ? -9.977 -6.337 19.986 1.00 96.06 101 LEU A CA 1
ATOM 722 C C . LEU A 1 101 ? -10.030 -5.408 21.200 1.00 96.06 101 LEU A C 1
ATOM 724 O O . LEU A 1 101 ? -10.146 -5.887 22.327 1.00 96.06 101 LEU A O 1
ATOM 728 N N . PHE A 1 102 ? -10.019 -4.089 20.990 1.00 93.06 102 PHE A N 1
ATOM 729 C CA . PHE A 1 102 ? -10.146 -3.115 22.074 1.00 93.06 102 PHE A CA 1
ATOM 730 C C . PHE A 1 102 ? -11.463 -3.284 22.840 1.00 93.06 102 PHE A C 1
ATOM 732 O O . PHE A 1 102 ? -11.494 -3.238 24.070 1.00 93.06 102 PHE A O 1
ATOM 739 N N . TRP A 1 103 ? -12.566 -3.508 22.126 1.00 92.25 103 TRP A N 1
ATOM 740 C CA . TRP A 1 103 ? -13.870 -3.712 22.741 1.00 92.25 103 TRP A CA 1
ATOM 741 C C . TRP A 1 103 ? -13.942 -5.005 23.556 1.00 92.25 103 TRP A C 1
ATOM 743 O O . TRP A 1 103 ? -14.516 -4.993 24.646 1.00 92.25 103 TRP A O 1
ATOM 753 N N . VAL A 1 104 ? -13.340 -6.097 23.077 1.00 94.31 104 VAL A N 1
ATOM 754 C CA . VAL A 1 104 ? -13.213 -7.348 23.842 1.00 94.31 104 VAL A CA 1
ATOM 755 C C . VAL A 1 104 ? -12.314 -7.143 25.062 1.00 94.31 104 VAL A C 1
ATOM 757 O O . VAL A 1 104 ? -12.685 -7.543 26.163 1.00 94.31 104 VAL A O 1
ATOM 760 N N . ALA A 1 105 ? -11.173 -6.471 24.905 1.00 92.62 105 ALA A N 1
ATOM 761 C CA . ALA A 1 105 ? -10.238 -6.205 25.994 1.00 92.62 105 ALA A CA 1
ATOM 762 C C . ALA A 1 105 ? -10.863 -5.340 27.098 1.00 92.62 105 ALA A C 1
ATOM 764 O O . ALA A 1 105 ? -10.740 -5.681 28.269 1.00 92.62 105 ALA A O 1
ATOM 765 N N . ARG A 1 106 ? -11.620 -4.285 26.752 1.00 90.19 106 ARG A N 1
ATOM 766 C CA . ARG A 1 106 ? -12.288 -3.431 27.756 1.00 90.19 106 ARG A CA 1
ATOM 767 C C . ARG A 1 106 ? -13.328 -4.188 28.589 1.00 90.19 106 ARG A C 1
ATOM 769 O O . ARG A 1 106 ? -13.706 -3.719 29.655 1.00 90.19 106 ARG A O 1
ATOM 776 N N . ARG A 1 107 ? -13.880 -5.282 28.050 1.00 82.25 107 ARG A N 1
ATOM 777 C CA . ARG A 1 107 ? -14.885 -6.110 28.733 1.00 82.25 107 ARG A CA 1
ATOM 778 C C . ARG A 1 107 ? -14.260 -7.053 29.755 1.00 82.25 107 ARG A C 1
ATOM 780 O O . ARG A 1 107 ? -14.999 -7.615 30.555 1.00 82.25 107 ARG A O 1
ATOM 787 N N . ARG A 1 108 ? -12.937 -7.238 29.736 1.00 75.94 108 ARG A N 1
ATOM 788 C CA . ARG A 1 108 ? -12.242 -7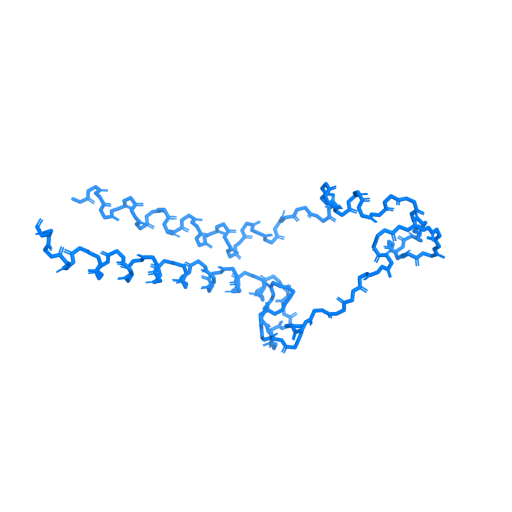.976 30.787 1.00 75.94 108 ARG A CA 1
ATOM 789 C C . ARG A 1 108 ? -12.103 -7.063 31.997 1.00 75.94 108 ARG A C 1
ATOM 791 O O . ARG A 1 108 ? -11.387 -6.067 31.943 1.00 75.94 108 ARG A O 1
ATOM 798 N N . THR A 1 109 ? -12.815 -7.387 33.070 1.00 66.62 109 THR A N 1
ATOM 799 C CA . THR A 1 109 ? -12.567 -6.800 34.386 1.00 66.62 109 THR A CA 1
ATOM 800 C C . THR A 1 109 ? -11.114 -7.114 34.758 1.00 66.62 109 THR A C 1
ATOM 802 O O . THR A 1 109 ? -10.721 -8.276 34.615 1.00 66.62 109 THR A O 1
ATOM 805 N N . PRO A 1 110 ? -10.292 -6.126 35.152 1.00 66.56 110 PRO A N 1
ATOM 806 C CA . PRO A 1 110 ? -8.966 -6.424 35.678 1.00 66.56 110 PRO A CA 1
ATOM 807 C C . PRO A 1 110 ? -9.120 -7.362 36.883 1.00 66.56 110 PRO A C 1
ATOM 809 O O . PRO A 1 110 ? -10.044 -7.177 37.679 1.00 66.56 110 PRO A O 1
ATOM 812 N N . ALA A 1 111 ? -8.281 -8.399 36.936 1.00 63.09 111 ALA A N 1
ATOM 813 C CA . ALA A 1 111 ? -8.182 -9.295 38.086 1.00 63.09 111 ALA A CA 1
ATOM 814 C C . ALA A 1 111 ? -7.583 -8.561 39.290 1.00 63.09 111 ALA A C 1
ATOM 816 O O . ALA A 1 111 ? -6.718 -7.682 39.056 1.00 63.09 111 ALA A O 1
#

Organism: NCBI:txid571912

Radius of gyration: 20.08 Å; chains: 1; bounding box: 43×34×60 Å